Protein AF-A0AAJ2NST8-F1 (afdb_monomer_lite)

Secondary structure (DSSP, 8-state):
-HHHHHHTT------------PPPP-HHHHHHHHTGGG-SEEEE--HHHHHHHTTTSPTT----EEEESSHHHHHHHHHTT----

pLDDT: mean 90.23, std 5.69, range [73.0, 98.0]

Structure (mmCIF, N/CA/C/O backbone):
data_AF-A0AAJ2NST8-F1
#
_entry.id   AF-A0AAJ2NST8-F1
#
loop_
_atom_site.group_PDB
_atom_site.id
_atom_site.type_symbol
_atom_site.label_atom_id
_atom_site.label_alt_id
_atom_site.label_comp_id
_atom_site.label_asym_id
_atom_site.label_entity_id
_atom_site.label_seq_id
_atom_site.pdbx_PDB_ins_code
_atom_site.Cartn_x
_atom_site.Cartn_y
_atom_site.Cartn_z
_atom_site.occupancy
_atom_site.B_iso_or_equiv
_atom_site.auth_seq_id
_atom_site.auth_comp_id
_atom_site.auth_asym_id
_atom_site.auth_atom_id
_atom_site.pdbx_PDB_model_num
ATOM 1 N N . PHE A 1 1 ? 12.610 -0.334 -16.369 1.00 82.19 1 PHE A N 1
ATOM 2 C CA . PHE A 1 1 ? 12.990 0.185 -17.701 1.00 82.19 1 PHE A CA 1
ATOM 3 C C . PHE A 1 1 ? 14.388 -0.223 -18.131 1.00 82.19 1 PHE A C 1
ATOM 5 O O . PHE A 1 1 ? 14.560 -0.536 -19.296 1.00 82.19 1 PHE A O 1
ATOM 12 N N . SER A 1 2 ? 15.363 -0.332 -17.230 1.00 93.69 2 SER A N 1
ATOM 13 C CA . SER A 1 2 ? 16.739 -0.732 -17.564 1.00 93.69 2 SER A CA 1
ATOM 14 C C . SER A 1 2 ? 16.850 -2.032 -18.361 1.00 93.69 2 SER A C 1
ATOM 16 O O . SER A 1 2 ? 17.634 -2.110 -19.299 1.00 93.69 2 SER A O 1
ATOM 18 N N . LYS A 1 3 ? 16.018 -3.037 -18.046 1.00 95.62 3 LYS A N 1
ATOM 19 C CA . LYS A 1 3 ? 15.929 -4.279 -18.835 1.00 95.62 3 LYS A CA 1
ATOM 20 C C . LYS A 1 3 ? 15.537 -4.014 -20.295 1.00 95.62 3 LYS A C 1
ATOM 22 O O . LYS A 1 3 ? 16.153 -4.576 -21.189 1.00 95.62 3 LYS A O 1
ATOM 27 N N . LEU A 1 4 ? 14.560 -3.132 -20.526 1.00 97.38 4 LEU A N 1
ATOM 28 C CA . LEU A 1 4 ? 14.143 -2.727 -21.872 1.00 97.38 4 LEU A CA 1
ATOM 29 C C . LEU A 1 4 ? 15.247 -1.924 -22.568 1.00 97.38 4 LEU A C 1
ATOM 31 O O . LEU A 1 4 ? 15.572 -2.218 -23.706 1.00 97.38 4 LEU A O 1
ATOM 35 N N . VAL A 1 5 ? 15.882 -0.974 -21.874 1.00 96.69 5 VAL A N 1
ATOM 36 C CA . VAL A 1 5 ? 16.990 -0.174 -22.433 1.00 96.69 5 VAL A CA 1
ATOM 37 C C . VAL A 1 5 ? 18.135 -1.071 -22.918 1.00 96.69 5 VAL A C 1
ATOM 39 O O . VAL A 1 5 ? 18.589 -0.899 -24.045 1.00 96.69 5 VAL A O 1
ATOM 42 N N . LYS A 1 6 ? 18.539 -2.077 -22.124 1.00 97.12 6 LYS A N 1
ATOM 43 C CA . LYS A 1 6 ? 19.520 -3.093 -22.552 1.00 97.12 6 LYS A CA 1
ATOM 44 C C . LYS A 1 6 ? 19.036 -3.888 -23.763 1.00 97.12 6 LYS A C 1
ATOM 46 O O . LYS A 1 6 ? 19.816 -4.122 -24.678 1.00 97.12 6 LYS A O 1
ATOM 51 N N . ALA A 1 7 ? 17.762 -4.287 -23.779 1.00 98.00 7 ALA A N 1
ATOM 52 C CA . ALA A 1 7 ? 17.183 -5.057 -24.881 1.00 98.00 7 ALA A CA 1
ATOM 53 C C . ALA A 1 7 ? 17.197 -4.298 -26.222 1.00 98.00 7 ALA A C 1
ATOM 55 O O . ALA A 1 7 ? 17.302 -4.928 -27.267 1.00 98.00 7 ALA A O 1
ATOM 56 N N . TYR A 1 8 ? 17.156 -2.963 -26.195 1.00 97.50 8 TYR A N 1
ATOM 57 C CA . TYR A 1 8 ? 17.275 -2.104 -27.379 1.00 97.50 8 TYR A CA 1
ATOM 58 C C . TYR A 1 8 ? 18.710 -1.596 -27.638 1.00 97.50 8 TYR A C 1
ATOM 60 O O . TYR A 1 8 ? 18.898 -0.664 -28.415 1.00 97.50 8 TYR A O 1
ATOM 68 N N . GLY A 1 9 ? 19.731 -2.189 -27.003 1.00 97.62 9 GLY A N 1
ATOM 69 C CA . GLY A 1 9 ? 21.148 -1.876 -27.248 1.00 97.62 9 GLY A CA 1
ATOM 70 C C . GLY A 1 9 ? 21.704 -0.669 -26.483 1.00 97.62 9 GLY A C 1
ATOM 71 O O . GLY A 1 9 ? 22.855 -0.292 -26.689 1.00 97.62 9 GLY A O 1
ATOM 72 N N . GLY A 1 10 ? 20.922 -0.063 -25.586 1.00 97.69 10 GLY A N 1
ATOM 73 C CA . GLY A 1 10 ? 21.385 1.012 -24.710 1.00 97.69 10 GLY A CA 1
ATOM 74 C C . GLY A 1 10 ? 22.106 0.501 -23.456 1.00 97.69 10 GLY A C 1
ATOM 75 O O . GLY A 1 10 ? 21.910 -0.633 -23.015 1.00 97.69 10 GLY A O 1
ATOM 76 N N . ILE A 1 11 ? 22.895 1.372 -22.822 1.00 97.44 11 ILE A N 1
ATOM 77 C CA . ILE A 1 11 ? 23.575 1.094 -21.547 1.00 97.44 11 ILE A CA 1
ATOM 78 C C . ILE A 1 11 ? 22.870 1.889 -20.436 1.00 97.44 11 ILE A C 1
ATOM 80 O O . ILE A 1 11 ? 23.110 3.090 -20.309 1.00 97.44 11 ILE A O 1
ATOM 84 N N . PRO A 1 12 ? 21.972 1.278 -19.639 1.00 96.25 12 PRO A N 1
ATOM 85 C CA . PRO A 1 12 ? 21.313 1.996 -18.556 1.00 96.25 12 PRO A CA 1
ATOM 86 C C . PRO A 1 12 ? 22.274 2.223 -17.387 1.00 96.25 12 PRO A C 1
ATOM 88 O O . PRO A 1 12 ? 22.957 1.297 -16.946 1.00 96.25 12 PRO A O 1
ATOM 91 N N . VAL A 1 13 ? 22.247 3.436 -16.839 1.00 95.25 13 VAL A N 1
ATOM 92 C CA . VAL A 1 13 ? 22.885 3.787 -15.567 1.00 95.25 13 VAL A CA 1
ATOM 93 C C . VAL A 1 13 ? 21.774 4.011 -14.546 1.00 95.25 13 VAL A C 1
ATOM 95 O O . VAL A 1 13 ? 20.970 4.930 -14.687 1.00 95.25 13 VAL A O 1
ATOM 98 N N . GLU A 1 14 ? 21.682 3.136 -13.548 1.00 93.50 14 GLU A N 1
ATOM 99 C CA . GLU A 1 14 ? 20.661 3.229 -12.503 1.00 93.50 14 GLU A CA 1
ATOM 100 C C . GLU A 1 14 ? 21.190 4.034 -11.316 1.00 93.50 14 GLU A C 1
ATOM 102 O O . GLU A 1 14 ? 22.150 3.628 -10.666 1.00 93.50 14 GLU A O 1
ATOM 107 N N . ILE A 1 15 ? 20.545 5.167 -11.023 1.00 93.69 15 ILE A N 1
ATOM 108 C CA . ILE A 1 15 ? 20.849 6.009 -9.861 1.00 93.69 15 ILE A CA 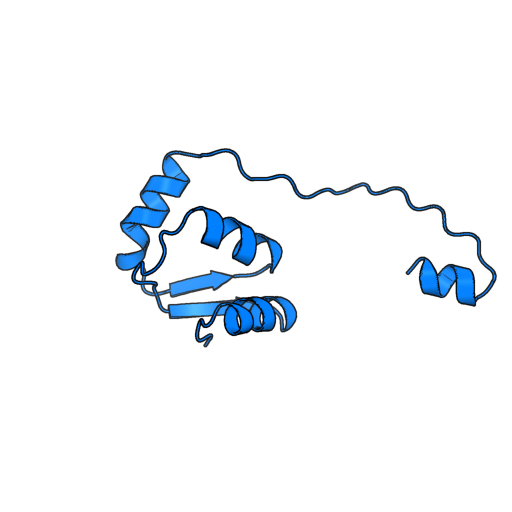1
ATOM 109 C C . ILE A 1 15 ? 19.547 6.180 -9.062 1.00 93.69 15 ILE A C 1
ATOM 111 O O . ILE A 1 15 ? 18.719 7.019 -9.422 1.00 93.69 15 ILE A O 1
ATOM 115 N N . PRO A 1 16 ? 19.295 5.358 -8.027 1.00 88.50 16 PRO A N 1
ATOM 116 C CA . PRO A 1 16 ? 18.068 5.447 -7.242 1.00 88.50 16 PRO A CA 1
ATOM 117 C C . PRO A 1 16 ? 18.044 6.746 -6.425 1.00 88.50 16 PRO A C 1
ATOM 119 O O . PRO A 1 16 ? 18.885 6.957 -5.557 1.00 88.50 16 PRO A O 1
ATOM 122 N N . LEU A 1 17 ? 17.062 7.610 -6.697 1.00 93.31 17 LEU A N 1
ATOM 123 C CA . LEU A 1 17 ? 16.889 8.899 -6.004 1.00 93.31 17 LEU A CA 1
ATOM 124 C C . LEU A 1 17 ? 15.861 8.849 -4.866 1.00 93.31 17 LEU A C 1
ATOM 126 O O . LEU A 1 17 ? 15.771 9.774 -4.065 1.00 93.31 17 LEU A O 1
ATOM 130 N N . ILE A 1 18 ? 15.071 7.778 -4.805 1.00 90.19 18 ILE A N 1
ATOM 131 C CA . ILE A 1 18 ? 14.031 7.568 -3.799 1.00 90.19 18 ILE A CA 1
ATOM 132 C C . ILE A 1 18 ? 14.256 6.190 -3.188 1.00 90.19 18 ILE A C 1
ATOM 134 O O . ILE A 1 18 ? 14.482 5.215 -3.905 1.00 90.19 18 ILE A O 1
ATOM 138 N N . ALA A 1 19 ? 14.170 6.114 -1.864 1.00 86.12 19 ALA A N 1
ATOM 139 C CA . ALA A 1 19 ? 14.226 4.871 -1.114 1.00 86.12 19 ALA A CA 1
ATOM 140 C C . ALA A 1 19 ? 13.126 4.864 -0.054 1.00 86.12 19 ALA A C 1
ATOM 142 O O . ALA A 1 19 ? 12.848 5.887 0.573 1.00 86.12 19 ALA A O 1
ATOM 143 N N . PHE A 1 20 ? 12.523 3.700 0.163 1.00 83.12 20 PHE A N 1
ATOM 144 C CA . PHE A 1 20 ? 11.628 3.489 1.291 1.00 83.12 20 PHE A CA 1
ATOM 145 C C . PHE A 1 20 ? 12.460 3.191 2.535 1.00 83.12 20 PHE A C 1
ATOM 147 O O . PHE A 1 20 ? 13.424 2.426 2.476 1.00 83.12 20 PHE A O 1
ATOM 154 N N . ARG A 1 21 ? 12.093 3.802 3.660 1.00 82.50 21 ARG A N 1
ATOM 155 C CA . ARG A 1 21 ? 12.675 3.506 4.969 1.00 82.50 21 ARG A CA 1
ATOM 156 C C . ARG A 1 21 ? 11.562 3.087 5.923 1.00 82.50 21 ARG A C 1
ATOM 158 O O . ARG A 1 21 ? 10.451 3.602 5.782 1.00 82.50 21 ARG A O 1
ATOM 165 N N . PRO A 1 22 ? 11.843 2.179 6.872 1.00 73.00 22 PRO A N 1
ATOM 166 C CA . PRO A 1 22 ? 10.903 1.882 7.939 1.00 73.00 22 PRO A CA 1
ATOM 167 C C . PRO A 1 22 ? 10.487 3.168 8.649 1.00 73.00 22 PRO A C 1
ATOM 169 O O . PRO A 1 22 ? 11.320 4.039 8.908 1.00 73.00 22 PRO A O 1
ATOM 172 N N . VAL A 1 23 ? 9.197 3.281 8.951 1.00 75.81 23 VAL A N 1
ATOM 173 C CA . VAL A 1 23 ? 8.699 4.348 9.817 1.00 75.81 23 VAL A CA 1
ATOM 174 C C . VAL A 1 23 ? 9.197 4.050 11.228 1.00 75.81 23 VAL A C 1
ATOM 176 O O . VAL A 1 23 ? 9.013 2.940 11.729 1.00 75.81 23 VAL A O 1
ATOM 179 N N . GLU A 1 24 ? 9.858 5.018 11.859 1.00 80.69 24 GLU A N 1
ATOM 180 C CA . GLU A 1 24 ? 10.240 4.895 13.265 1.00 80.69 24 GLU A CA 1
ATOM 181 C C . GLU A 1 24 ? 8.991 4.733 14.132 1.00 80.69 24 GLU A C 1
ATOM 183 O O . GLU A 1 24 ? 7.941 5.315 13.839 1.00 80.69 24 GLU A O 1
ATOM 188 N N . LYS A 1 25 ? 9.099 3.944 15.209 1.00 74.00 25 LYS A N 1
ATOM 189 C CA . LYS A 1 25 ? 7.991 3.785 16.154 1.00 74.00 25 LYS A CA 1
ATOM 190 C C . LYS A 1 25 ? 7.531 5.158 16.628 1.00 74.00 25 LYS A C 1
ATOM 192 O O . LYS A 1 25 ? 8.309 5.943 17.165 1.00 74.00 25 LYS A O 1
ATOM 197 N N . ASN A 1 26 ? 6.254 5.433 16.406 1.00 82.62 26 ASN A N 1
ATOM 198 C CA . ASN A 1 26 ? 5.647 6.718 16.686 1.00 82.62 26 ASN A CA 1
ATOM 199 C C . ASN A 1 26 ? 4.447 6.493 17.595 1.00 82.62 26 ASN A C 1
ATOM 201 O O . ASN A 1 26 ? 3.495 5.823 17.203 1.00 82.62 26 ASN A O 1
ATOM 205 N N . LYS A 1 27 ? 4.467 7.116 18.775 1.00 87.50 27 LYS A N 1
ATOM 206 C CA . LYS A 1 27 ? 3.396 7.016 19.774 1.00 87.50 27 LYS A CA 1
ATOM 207 C C . LYS A 1 27 ? 2.017 7.350 19.196 1.00 87.50 27 LYS A C 1
ATOM 209 O O . LYS A 1 27 ? 1.050 6.669 19.496 1.00 87.50 27 LYS A O 1
ATOM 214 N N . LYS A 1 28 ? 1.930 8.343 18.301 1.00 88.12 28 LYS A N 1
ATOM 215 C CA . LYS A 1 28 ? 0.666 8.692 17.632 1.00 88.12 28 LYS A CA 1
ATOM 216 C C . LYS A 1 28 ? 0.172 7.586 16.704 1.00 88.12 28 LYS A C 1
ATOM 218 O O . LYS A 1 28 ? -1.029 7.414 16.556 1.00 88.12 28 LYS A O 1
ATOM 223 N N . LEU A 1 29 ? 1.087 6.873 16.044 1.00 86.44 29 LEU A N 1
ATOM 224 C CA . LEU A 1 29 ? 0.725 5.756 15.176 1.00 86.44 29 LEU A CA 1
ATOM 225 C C . LEU A 1 29 ? 0.218 4.580 16.010 1.00 86.44 29 LEU A C 1
ATOM 227 O O . LEU A 1 29 ? -0.814 4.019 15.667 1.00 86.44 29 LEU A O 1
ATOM 231 N N . GLU A 1 30 ? 0.898 4.260 17.110 1.00 86.44 30 GLU A N 1
ATOM 232 C CA . GLU A 1 30 ? 0.473 3.220 18.056 1.00 86.44 30 GLU A CA 1
ATOM 233 C C . GLU A 1 30 ? -0.918 3.536 18.635 1.00 86.44 30 GLU A C 1
ATOM 235 O O . GLU A 1 30 ? -1.828 2.722 18.515 1.00 86.44 30 GLU A O 1
ATOM 240 N N . GLU A 1 31 ? -1.135 4.763 19.122 1.00 90.06 31 GLU A N 1
ATOM 241 C CA . GLU A 1 31 ? -2.440 5.224 19.627 1.00 90.06 31 GLU A CA 1
ATOM 242 C C . GLU A 1 31 ? -3.542 5.189 18.550 1.00 90.06 31 GLU A C 1
ATOM 244 O O . GLU A 1 31 ? -4.700 4.876 18.834 1.00 90.06 31 GLU A O 1
ATOM 249 N N . CYS A 1 32 ? -3.20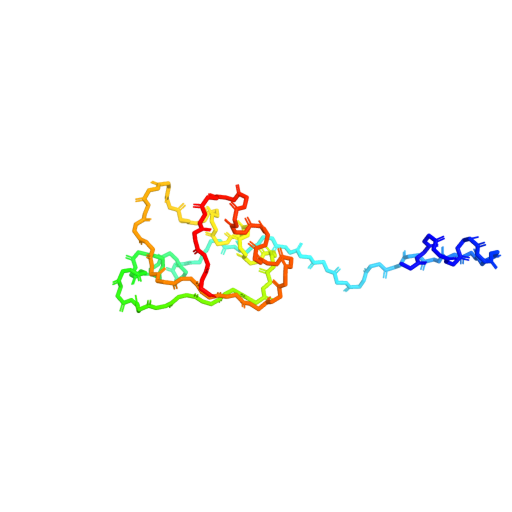9 5.507 17.295 1.00 89.25 32 CYS A N 1
ATOM 250 C CA . CYS A 1 32 ? -4.147 5.372 16.180 1.00 89.25 32 CYS A CA 1
ATOM 251 C C . CYS A 1 32 ? -4.479 3.907 15.877 1.00 89.25 32 CYS A C 1
ATOM 253 O O . CYS A 1 32 ? -5.640 3.610 15.600 1.00 89.25 32 CYS A O 1
ATOM 255 N N . VAL A 1 33 ? -3.491 3.007 15.935 1.00 88.75 33 VAL A N 1
ATOM 256 C CA . VAL A 1 33 ? -3.679 1.565 15.713 1.00 88.75 33 VAL A CA 1
ATOM 257 C C . VAL A 1 33 ? -4.580 0.966 16.795 1.00 88.75 33 VAL A C 1
ATOM 259 O O . VAL A 1 33 ? -5.526 0.252 16.473 1.00 88.75 33 VAL A O 1
ATOM 262 N N . GLU A 1 34 ? -4.377 1.323 18.063 1.00 88.62 34 GLU A N 1
ATOM 263 C CA . GLU A 1 34 ? -5.237 0.884 19.175 1.00 88.62 34 GLU A CA 1
ATOM 264 C C . GLU A 1 34 ? -6.698 1.335 19.005 1.00 88.62 34 GLU A C 1
ATOM 266 O O . GLU A 1 34 ? -7.642 0.638 19.386 1.00 88.62 34 GLU A O 1
ATOM 271 N N . ARG A 1 35 ? -6.901 2.495 18.376 1.00 91.31 35 ARG A N 1
ATOM 272 C CA . ARG A 1 35 ? -8.219 3.083 18.118 1.00 91.31 35 ARG A CA 1
ATOM 273 C C . ARG A 1 35 ? -8.799 2.736 16.746 1.00 91.31 35 ARG A C 1
ATOM 275 O O . ARG A 1 35 ? -9.806 3.335 16.368 1.00 91.31 35 ARG A O 1
ATOM 282 N N . LEU A 1 36 ? -8.227 1.786 16.002 1.00 91.00 36 LEU A N 1
ATOM 283 C CA . LEU A 1 36 ? -8.717 1.414 14.663 1.00 91.00 36 LEU A CA 1
ATOM 284 C C . LEU A 1 36 ? -10.199 1.030 14.649 1.00 91.00 36 LEU A C 1
ATOM 286 O O . LEU A 1 36 ? -10.912 1.414 13.729 1.00 91.00 36 LEU A O 1
ATOM 290 N N . HIS A 1 37 ? -10.668 0.370 15.709 1.00 88.75 37 HIS A N 1
ATOM 291 C CA . HIS A 1 37 ? -12.070 -0.008 15.903 1.00 88.75 37 HIS A CA 1
ATOM 292 C C . HIS A 1 37 ? -13.047 1.185 15.956 1.00 88.75 37 HIS A C 1
ATOM 294 O O . HIS A 1 37 ? -14.255 0.992 15.892 1.00 88.75 37 HIS A O 1
ATOM 300 N N . THR A 1 38 ? -12.547 2.419 16.111 1.00 93.12 38 THR A N 1
ATOM 301 C CA . THR A 1 38 ? -13.372 3.641 16.129 1.00 93.12 38 THR A CA 1
ATOM 302 C C . THR A 1 38 ? -13.618 4.237 14.743 1.00 93.12 38 THR A C 1
ATOM 304 O O . THR A 1 38 ? -14.360 5.211 14.630 1.00 93.12 38 THR A O 1
ATOM 307 N N . TYR A 1 39 ? -12.996 3.685 13.701 1.00 94.19 39 TYR A N 1
ATOM 308 C CA . TYR A 1 39 ? -13.173 4.120 12.319 1.00 94.19 39 TYR A CA 1
ATOM 309 C C . TYR A 1 39 ? -14.039 3.116 11.563 1.00 94.19 39 TYR A C 1
ATOM 311 O O . TYR A 1 39 ? -13.956 1.919 11.804 1.00 94.19 39 TYR A O 1
ATOM 319 N N . ASP A 1 40 ? -14.820 3.590 10.596 1.00 95.31 40 ASP A N 1
ATOM 320 C CA . ASP A 1 40 ? -15.586 2.700 9.717 1.00 95.31 40 ASP A CA 1
ATOM 321 C C . ASP A 1 40 ? -14.714 2.084 8.613 1.00 95.31 40 ASP A C 1
ATOM 323 O O . ASP A 1 40 ? -14.966 0.967 8.158 1.00 95.31 40 ASP A O 1
ATOM 327 N N . TR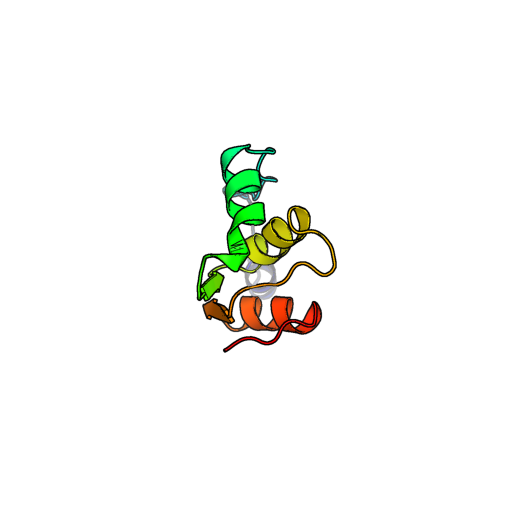P A 1 41 ? -13.681 2.821 8.181 1.00 95.62 41 TRP A N 1
ATOM 328 C CA . TRP A 1 41 ? -12.862 2.489 7.018 1.00 95.62 41 TRP A CA 1
ATOM 329 C C . TRP A 1 41 ? -11.372 2.763 7.222 1.00 95.62 41 TRP A C 1
ATOM 331 O O . TRP A 1 41 ? -10.976 3.745 7.851 1.00 95.62 41 TRP A O 1
ATOM 341 N N . ILE A 1 42 ? -10.551 1.948 6.562 1.00 94.12 42 ILE A N 1
ATOM 342 C CA . ILE A 1 42 ? -9.140 2.207 6.274 1.00 94.12 42 ILE A CA 1
ATOM 343 C C . ILE A 1 42 ? -8.899 2.111 4.765 1.00 94.12 42 ILE A C 1
ATOM 345 O O . ILE A 1 42 ? -9.412 1.218 4.092 1.00 94.12 42 ILE A O 1
ATOM 349 N N . ILE A 1 43 ? -8.113 3.042 4.220 1.00 95.75 43 ILE A N 1
ATOM 350 C CA . ILE A 1 43 ? -7.851 3.128 2.778 1.00 95.75 43 ILE A CA 1
ATOM 351 C C . ILE A 1 43 ? -6.350 3.007 2.519 1.00 95.75 43 ILE A C 1
ATOM 353 O O . ILE A 1 43 ? -5.565 3.828 2.997 1.00 95.75 43 ILE A O 1
ATOM 357 N N . PHE A 1 44 ? -5.944 2.020 1.718 1.00 95.56 44 PHE A N 1
ATOM 358 C CA . PHE A 1 44 ? -4.548 1.833 1.319 1.00 95.56 44 PHE A CA 1
ATOM 359 C C . PHE A 1 44 ? -4.299 2.306 -0.110 1.00 95.56 44 PHE A C 1
ATOM 361 O O . PHE A 1 44 ? -4.892 1.815 -1.067 1.00 95.56 44 PHE A O 1
ATOM 368 N N . THR A 1 45 ? -3.345 3.219 -0.272 1.00 94.69 45 THR A N 1
ATOM 369 C CA . THR A 1 45 ? -2.977 3.787 -1.580 1.00 94.69 45 THR A CA 1
ATOM 370 C C . THR A 1 45 ? -1.639 3.275 -2.117 1.00 94.69 45 THR A C 1
ATOM 372 O O . THR A 1 45 ? -1.236 3.624 -3.224 1.00 94.69 45 THR A O 1
ATOM 375 N N . SER A 1 46 ? -0.940 2.440 -1.344 1.00 92.12 46 SER A N 1
ATOM 376 C CA . SER A 1 46 ? 0.369 1.885 -1.685 1.00 92.12 46 SER A CA 1
ATOM 377 C C . SER A 1 46 ? 0.569 0.524 -1.027 1.00 92.12 46 SER A C 1
ATOM 379 O O . SER A 1 46 ? 0.285 0.349 0.159 1.00 92.12 46 SER A O 1
ATOM 381 N N . ASN A 1 47 ? 1.136 -0.427 -1.771 1.00 90.38 47 ASN A N 1
ATOM 382 C CA . ASN A 1 47 ? 1.481 -1.747 -1.246 1.00 90.38 47 ASN A CA 1
ATOM 383 C C . ASN A 1 47 ? 2.559 -1.680 -0.147 1.00 90.38 47 ASN A C 1
ATOM 385 O O . ASN A 1 47 ? 2.532 -2.479 0.782 1.00 90.38 47 ASN A O 1
ATOM 389 N N . VAL A 1 48 ? 3.467 -0.698 -0.206 1.00 89.56 48 VAL A N 1
ATOM 390 C CA . VAL A 1 48 ? 4.498 -0.509 0.833 1.00 89.56 48 VAL A CA 1
ATOM 391 C C . VAL A 1 48 ? 3.857 -0.129 2.172 1.00 89.56 48 VAL A C 1
ATOM 393 O O . VAL A 1 48 ? 4.291 -0.582 3.233 1.00 89.56 48 VAL A O 1
ATOM 396 N N . THR A 1 49 ? 2.787 0.669 2.130 1.00 89.00 49 THR A N 1
ATOM 397 C CA . THR A 1 49 ? 2.036 1.061 3.327 1.00 89.00 49 THR A CA 1
ATOM 398 C C . THR A 1 49 ? 1.296 -0.122 3.934 1.00 89.00 49 THR A C 1
ATOM 400 O O . THR A 1 49 ? 1.271 -0.225 5.152 1.00 89.00 49 THR A O 1
ATOM 403 N N . VAL A 1 50 ? 0.752 -1.034 3.118 1.00 91.00 50 VAL A N 1
ATOM 404 C CA . VAL A 1 50 ? 0.128 -2.276 3.608 1.00 91.00 50 VAL A CA 1
ATOM 405 C C . VAL A 1 50 ? 1.134 -3.074 4.437 1.00 91.00 50 VAL A C 1
ATOM 407 O O . VAL A 1 50 ? 0.878 -3.375 5.599 1.00 91.00 50 VAL A O 1
ATOM 410 N N . GLU A 1 51 ? 2.306 -3.374 3.874 1.00 87.38 51 GLU A N 1
ATOM 411 C CA . GLU A 1 51 ? 3.345 -4.141 4.573 1.00 87.38 51 GLU A CA 1
ATOM 412 C C . GLU A 1 51 ? 3.779 -3.471 5.879 1.00 87.38 51 GLU A C 1
ATOM 414 O O . GLU A 1 51 ? 3.849 -4.122 6.921 1.00 87.38 51 GLU A O 1
ATOM 419 N N . THR A 1 52 ? 4.007 -2.158 5.830 1.00 86.31 52 THR A N 1
ATOM 420 C CA . THR A 1 52 ? 4.442 -1.381 6.994 1.00 86.31 52 THR A CA 1
ATOM 421 C C . THR A 1 52 ? 3.356 -1.328 8.068 1.00 86.31 52 THR A C 1
ATOM 423 O O . THR A 1 52 ? 3.643 -1.555 9.237 1.00 86.31 52 THR A O 1
ATOM 426 N N . PHE A 1 53 ? 2.098 -1.091 7.697 1.00 89.69 53 PHE A N 1
ATOM 427 C CA . PHE A 1 53 ? 0.971 -1.030 8.629 1.00 89.69 53 PHE A CA 1
ATOM 428 C C . PHE A 1 53 ? 0.795 -2.339 9.402 1.00 89.69 53 PHE A C 1
ATOM 430 O O . PHE A 1 53 ? 0.737 -2.329 10.628 1.00 89.69 53 PHE A O 1
ATOM 437 N N . PHE A 1 54 ? 0.812 -3.477 8.705 1.00 88.19 54 PHE A N 1
ATOM 438 C CA . PHE A 1 54 ? 0.674 -4.790 9.341 1.00 88.19 54 PHE A CA 1
ATOM 439 C C . PHE A 1 54 ? 1.872 -5.196 10.210 1.00 88.19 54 PHE A C 1
ATOM 441 O O . PHE A 1 54 ? 1.773 -6.180 10.933 1.00 88.19 54 PHE A O 1
ATOM 448 N N . SER A 1 55 ? 2.981 -4.448 10.187 1.00 86.19 55 SER A N 1
ATOM 449 C CA . SER A 1 55 ? 4.057 -4.617 11.172 1.00 86.19 55 SER A CA 1
ATOM 450 C C . SER A 1 55 ? 3.742 -3.986 12.538 1.00 86.19 55 SER A C 1
ATOM 452 O O . SER A 1 55 ? 4.363 -4.354 13.532 1.00 86.19 55 SER A O 1
ATOM 454 N N . PHE A 1 56 ? 2.769 -3.068 12.598 1.00 86.06 56 PHE A N 1
ATOM 455 C CA . PHE A 1 56 ? 2.319 -2.401 13.828 1.00 86.06 56 PHE A CA 1
ATOM 456 C C . PHE A 1 56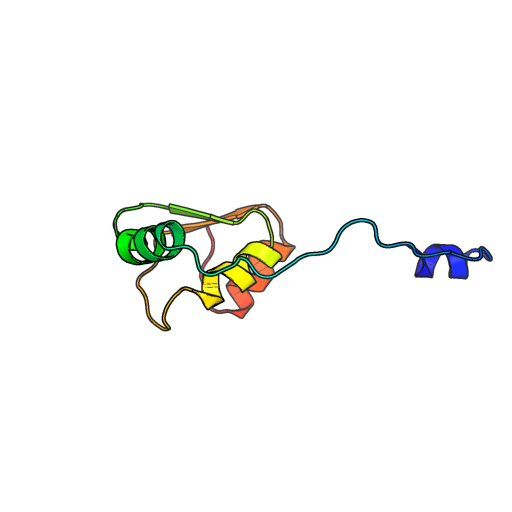 ? 1.028 -2.991 14.406 1.00 86.06 56 PHE A C 1
ATOM 458 O O . PHE A 1 56 ? 0.727 -2.772 15.576 1.00 86.06 56 PHE A O 1
ATOM 465 N N . VAL A 1 57 ? 0.260 -3.724 13.600 1.00 86.69 57 VAL A N 1
ATOM 466 C CA . VAL A 1 57 ? -1.011 -4.328 14.014 1.00 86.69 57 VAL A CA 1
ATOM 467 C C . VAL A 1 57 ? -0.766 -5.731 14.562 1.00 86.69 57 VAL A C 1
ATOM 469 O O . VAL A 1 57 ? -0.068 -6.535 13.944 1.00 86.69 57 VAL A O 1
ATOM 472 N N . ALA A 1 58 ? -1.354 -6.040 15.717 1.00 82.69 58 ALA A N 1
ATOM 473 C CA . ALA A 1 58 ? -1.274 -7.375 16.293 1.00 82.69 58 ALA A CA 1
ATOM 474 C C . ALA A 1 58 ? -2.066 -8.390 15.451 1.00 82.69 58 ALA A C 1
ATOM 476 O O . ALA A 1 58 ? -3.099 -8.082 14.853 1.00 82.69 58 ALA A O 1
ATOM 477 N N . ALA A 1 59 ? -1.596 -9.637 15.419 1.00 80.69 59 ALA A N 1
ATOM 478 C CA . ALA A 1 59 ? -2.336 -10.706 14.762 1.00 80.69 59 ALA A CA 1
ATOM 479 C C . ALA A 1 59 ? -3.719 -10.870 15.420 1.00 80.69 59 ALA A C 1
ATOM 481 O O . ALA A 1 59 ? -3.816 -10.995 16.639 1.00 80.69 59 ALA A O 1
ATOM 482 N N . GLY A 1 60 ? -4.779 -10.876 14.608 1.00 76.75 60 GLY A N 1
ATOM 483 C CA . GLY A 1 60 ? -6.156 -11.015 15.089 1.00 76.75 60 GLY A CA 1
ATOM 484 C C . GLY A 1 60 ? -6.808 -9.726 15.599 1.00 76.75 60 GLY A C 1
ATOM 485 O O . GLY A 1 60 ? -7.892 -9.807 16.169 1.00 76.75 60 GLY A O 1
ATOM 486 N N . SER A 1 61 ? -6.193 -8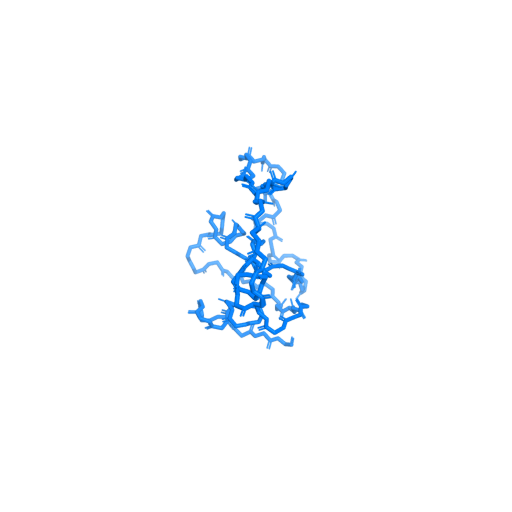.552 15.407 1.00 81.94 61 SER A N 1
ATOM 487 C CA . SER A 1 61 ? -6.880 -7.275 15.635 1.00 81.94 61 SER A CA 1
ATOM 488 C C . SER A 1 61 ? -8.109 -7.147 14.734 1.00 81.94 61 SER A C 1
ATOM 490 O O . SER A 1 61 ? -8.035 -7.437 13.539 1.00 81.94 61 SER A O 1
ATOM 492 N N . ASP A 1 62 ? -9.216 -6.678 15.310 1.00 84.50 62 ASP A N 1
ATOM 493 C CA . ASP A 1 62 ? -10.407 -6.327 14.544 1.00 84.50 62 ASP A CA 1
ATOM 494 C C . ASP A 1 62 ? -10.118 -5.073 13.713 1.00 84.50 62 ASP A C 1
ATOM 496 O O . ASP A 1 62 ? -9.624 -4.066 14.235 1.00 84.50 62 ASP A O 1
ATOM 500 N N . LEU A 1 63 ? -10.350 -5.165 12.406 1.00 89.62 63 LEU A N 1
ATOM 501 C CA . LEU A 1 63 ? -10.035 -4.102 11.462 1.00 89.62 63 LEU A CA 1
ATOM 502 C C . LEU A 1 63 ? -11.314 -3.514 10.876 1.00 89.62 63 LEU A C 1
ATOM 504 O O . LEU A 1 63 ? -12.251 -4.254 10.577 1.00 89.62 63 LEU A O 1
ATOM 508 N N . PRO A 1 64 ? -11.331 -2.193 10.632 1.00 93.44 64 PRO A N 1
ATOM 509 C CA . PRO A 1 64 ? -12.407 -1.569 9.883 1.00 93.44 64 PRO A CA 1
ATOM 510 C C . PRO A 1 64 ? -12.441 -2.074 8.436 1.00 93.44 64 PRO A C 1
ATOM 512 O O . PRO A 1 64 ? -11.518 -2.746 7.963 1.00 93.44 64 PRO A O 1
ATOM 515 N N . LYS A 1 65 ? -13.489 -1.697 7.697 1.00 94.88 65 LYS A N 1
ATOM 516 C CA . LYS A 1 65 ? -13.606 -2.025 6.270 1.00 94.88 65 LYS A CA 1
ATOM 517 C C . LYS A 1 65 ? -12.392 -1.505 5.502 1.00 94.88 65 LYS A C 1
ATOM 519 O O . LYS A 1 65 ? -11.933 -0.385 5.729 1.00 94.88 65 LYS A O 1
ATOM 524 N N . ILE A 1 66 ? -11.873 -2.312 4.582 1.00 95.12 66 ILE A N 1
ATOM 525 C CA . ILE A 1 66 ? -10.641 -2.004 3.854 1.00 95.12 66 ILE A CA 1
ATOM 526 C C . ILE A 1 66 ? -10.981 -1.627 2.414 1.00 95.12 66 ILE A C 1
ATOM 528 O O . ILE A 1 66 ? -11.531 -2.444 1.681 1.00 95.12 66 ILE A O 1
ATOM 532 N N . ALA A 1 67 ? -10.581 -0.425 1.997 1.00 96.31 67 ALA A N 1
ATOM 533 C CA . ALA A 1 67 ? -10.589 0.002 0.598 1.00 96.31 67 ALA A CA 1
ATOM 534 C C . ALA A 1 67 ? -9.159 0.164 0.068 1.00 96.31 67 ALA A C 1
ATOM 536 O O . ALA A 1 67 ? -8.215 0.440 0.819 1.00 96.31 67 ALA A O 1
ATOM 537 N N . VAL A 1 68 ? -8.983 0.028 -1.248 1.00 96.81 68 VAL A N 1
ATOM 538 C CA . VAL A 1 68 ? -7.660 0.124 -1.883 1.00 96.81 68 VAL A CA 1
ATOM 539 C C . VAL A 1 68 ? -7.660 0.964 -3.145 1.00 96.81 68 VAL A C 1
ATOM 541 O O . VAL A 1 68 ? -8.605 0.973 -3.927 1.00 96.81 68 VAL A O 1
ATOM 544 N N . ILE A 1 69 ? -6.521 1.603 -3.398 1.00 95.31 69 ILE A N 1
ATOM 545 C CA . ILE A 1 69 ? -6.213 2.209 -4.688 1.00 95.31 69 ILE A CA 1
ATOM 546 C C . ILE A 1 69 ? -5.098 1.396 -5.351 1.00 95.31 69 ILE A C 1
ATOM 548 O O . ILE A 1 69 ? -3.962 1.334 -4.874 1.00 95.31 69 ILE A O 1
ATOM 552 N N . GLY A 1 70 ? -5.442 0.781 -6.486 1.00 93.88 70 GLY A N 1
ATOM 553 C CA . GLY A 1 70 ? -4.522 0.060 -7.362 1.00 93.88 70 GLY A CA 1
ATOM 554 C C . GLY A 1 70 ? -4.501 -1.460 -7.160 1.00 93.88 70 GLY A C 1
ATOM 555 O O . GLY A 1 70 ? -4.402 -1.968 -6.045 1.00 93.88 70 GLY A O 1
ATOM 556 N N . LYS A 1 71 ? -4.487 -2.194 -8.282 1.00 93.75 71 LYS A N 1
ATOM 557 C CA . LYS A 1 71 ? -4.522 -3.672 -8.328 1.00 93.75 71 LYS A CA 1
ATOM 558 C C . LYS A 1 71 ? -3.381 -4.346 -7.561 1.00 93.75 71 LYS A C 1
ATOM 560 O O . LYS A 1 71 ? -3.541 -5.437 -7.033 1.00 93.75 71 LYS A O 1
ATOM 565 N N . ARG A 1 72 ? -2.208 -3.705 -7.504 1.00 93.38 72 ARG A N 1
ATOM 566 C CA . ARG A 1 72 ? -1.056 -4.242 -6.766 1.00 93.38 72 ARG A CA 1
ATOM 567 C C . ARG A 1 72 ? -1.288 -4.204 -5.256 1.00 93.38 72 ARG A C 1
ATOM 569 O O . ARG A 1 72 ? -0.948 -5.160 -4.574 1.00 93.38 72 ARG A O 1
ATOM 576 N N . THR A 1 73 ? -1.856 -3.113 -4.750 1.00 94.50 73 THR A N 1
ATOM 577 C CA . THR A 1 73 ? -2.193 -2.958 -3.329 1.00 94.50 73 THR A CA 1
ATOM 578 C C . THR A 1 73 ? -3.259 -3.975 -2.923 1.00 94.50 73 THR A C 1
ATOM 580 O O . THR A 1 73 ? -3.104 -4.652 -1.912 1.00 94.50 73 THR A O 1
ATOM 583 N N . GLU A 1 74 ? -4.285 -4.140 -3.765 1.00 95.56 74 GLU A N 1
ATOM 584 C CA . GLU A 1 74 ? -5.335 -5.151 -3.601 1.00 95.56 74 GLU A CA 1
ATOM 585 C C . GLU A 1 74 ? -4.763 -6.573 -3.491 1.00 95.56 74 GLU A C 1
ATOM 587 O O . GLU A 1 74 ? -5.102 -7.307 -2.565 1.00 95.56 74 GLU A O 1
ATOM 592 N N . ALA A 1 75 ? -3.867 -6.952 -4.409 1.00 94.31 75 ALA A N 1
ATOM 593 C CA . ALA A 1 75 ? -3.258 -8.280 -4.424 1.00 94.31 75 ALA A CA 1
ATOM 594 C C . ALA A 1 75 ? -2.504 -8.586 -3.121 1.00 94.31 75 ALA A C 1
ATOM 596 O O . ALA A 1 75 ? -2.707 -9.645 -2.534 1.00 94.31 75 ALA A O 1
ATOM 597 N N . VAL A 1 76 ? -1.708 -7.634 -2.620 1.00 93.56 76 VAL A N 1
ATOM 598 C CA . VAL A 1 76 ? -0.944 -7.803 -1.370 1.00 93.56 76 VAL A CA 1
ATOM 599 C C . VAL A 1 76 ? -1.862 -7.965 -0.152 1.00 93.56 76 VAL A C 1
ATOM 601 O O . VAL A 1 76 ? -1.556 -8.742 0.752 1.00 93.56 76 VAL A O 1
ATOM 604 N N . LEU A 1 77 ? -3.000 -7.266 -0.110 1.00 93.00 77 LEU A N 1
ATOM 605 C CA . LEU A 1 77 ? -3.989 -7.430 0.963 1.00 93.00 77 LEU A CA 1
ATOM 606 C C . LEU A 1 77 ? -4.681 -8.795 0.910 1.00 93.00 77 LEU A C 1
ATOM 608 O O . LEU A 1 77 ? -4.808 -9.452 1.945 1.00 93.00 77 LEU A O 1
ATOM 612 N N . LYS A 1 78 ? -5.055 -9.252 -0.290 1.00 92.81 78 LYS A N 1
ATOM 613 C CA . LYS A 1 78 ? -5.656 -10.579 -0.491 1.00 92.81 78 LYS A CA 1
ATOM 614 C C . LYS A 1 78 ? -4.692 -11.711 -0.138 1.00 92.81 78 LYS A C 1
ATOM 616 O O . LYS A 1 78 ? -5.103 -12.664 0.514 1.00 92.81 78 LYS A O 1
ATOM 621 N N . GLU A 1 79 ? -3.410 -11.593 -0.489 1.00 92.19 79 GLU A N 1
ATOM 622 C CA . GLU A 1 79 ? -2.361 -12.553 -0.097 1.00 92.19 79 GLU A CA 1
ATOM 623 C C . GLU A 1 79 ? -2.196 -12.658 1.427 1.00 92.19 79 GLU A C 1
ATOM 625 O O . GLU A 1 79 ? -1.872 -13.724 1.945 1.00 92.19 79 GLU A O 1
ATOM 630 N N . LYS A 1 80 ? -2.465 -11.571 2.160 1.00 87.81 80 LYS A N 1
ATOM 631 C CA . LYS A 1 80 ? -2.486 -11.555 3.631 1.00 87.81 80 LYS A CA 1
ATOM 632 C C . LYS A 1 80 ? -3.794 -12.078 4.241 1.00 87.81 80 LYS A C 1
ATOM 634 O O . LYS A 1 80 ? -3.885 -12.157 5.462 1.00 87.81 80 LYS A O 1
ATOM 639 N N . GLY A 1 81 ? -4.781 -12.441 3.421 1.00 89.56 81 GLY A N 1
ATOM 640 C CA . GLY A 1 81 ? -6.066 -12.987 3.861 1.00 89.56 81 GLY A CA 1
ATOM 641 C C . GLY A 1 81 ? -7.142 -11.942 4.163 1.00 89.56 81 GLY A C 1
ATOM 642 O O . GLY A 1 81 ? -8.191 -12.300 4.696 1.00 89.56 81 GLY A O 1
ATOM 643 N N . PHE A 1 82 ? -6.921 -10.669 3.823 1.00 89.94 82 PHE A N 1
ATOM 644 C CA . PHE A 1 82 ? -7.909 -9.615 4.043 1.00 89.94 82 PHE A CA 1
ATOM 645 C C . PHE A 1 82 ? -8.851 -9.464 2.849 1.00 89.94 82 PHE A C 1
ATOM 647 O O . PHE A 1 82 ? -8.430 -9.491 1.690 1.00 89.94 82 PHE A O 1
ATOM 654 N N . GLN A 1 83 ? -10.136 -9.278 3.149 1.00 88.75 83 GLN A N 1
ATOM 655 C CA . GLN A 1 83 ? -11.129 -8.883 2.157 1.00 88.75 83 GLN A CA 1
ATOM 656 C C . GLN A 1 83 ? -11.000 -7.385 1.889 1.00 88.75 83 GLN 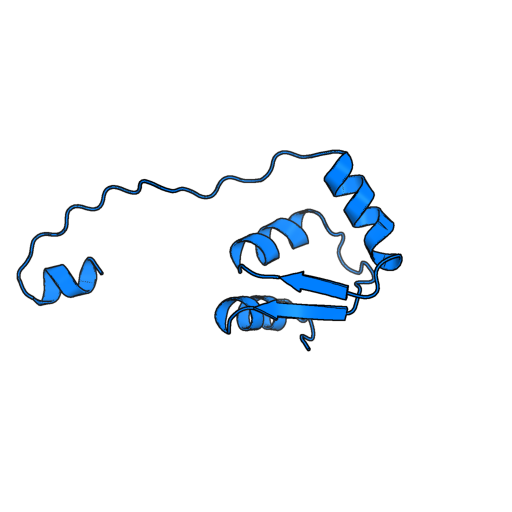A C 1
ATOM 658 O O . GLN A 1 83 ? -10.760 -6.596 2.802 1.00 88.75 83 GLN A O 1
ATOM 663 N N . VAL A 1 84 ? -11.140 -7.018 0.623 1.00 88.75 84 VAL A N 1
ATOM 664 C CA . VAL A 1 84 ? -11.034 -5.643 0.145 1.00 88.75 84 VAL A CA 1
ATOM 665 C C . VAL A 1 84 ? -12.328 -5.314 -0.583 1.00 88.75 84 VAL A C 1
ATOM 667 O O . VAL A 1 84 ? -12.768 -6.129 -1.398 1.00 88.75 84 VAL A O 1
ATOM 670 N N . GLU A 1 85 ? -12.918 -4.160 -0.268 1.00 83.12 85 GLU A N 1
ATOM 671 C CA . GLU A 1 85 ? -14.065 -3.603 -1.000 1.00 83.12 85 GLU A CA 1
ATOM 672 C C . GLU A 1 85 ? -13.630 -2.773 -2.219 1.00 83.12 85 GLU A C 1
ATOM 674 O O . GLU A 1 85 ? -12.576 -2.090 -2.153 1.00 83.12 85 GLU A O 1
#

Radius of gyration: 17.47 Å; chains: 1; bounding box: 39×22×47 Å

Foldseek 3Di:
DCVVCVVVVHHDDDDDPDDDDQDPDDPVLLVCLVCQVVDQEDEEEDLVCVVNNVVSHDPPDDHHAYEYDDPVNVVSCVVVVDDYD

Organism: Alkalihalophilus pseudofirmus (NCBI:txid79885)

InterPro domains:
  IPR003754 Tetrapyrrole biosynthesis, uroporphyrinogen III synthase [PF02602] (2-84)
  IPR036108 Tetrapyrrole biosynthesis, uroporphyrinogen III synthase superfamily [G3DSA:3.40.50.10090] (1-85)
  IPR036108 Tetrapyrrole biosynthesis, uroporphyrinogen III synthase superfamily [SSF69618] (2-84)

Sequence (85 aa):
FSKLVKAYGGIPVEIPLIAFRPVEKNKKLEECVERLHTYDWIIFTSNVTVETFFSFVAAGSDLPKIAVIGKRTEAVLKEKGFQVE